Protein AF-A0A3E2NN19-F1 (afdb_monomer_lite)

Foldseek 3Di:
DDWADDPVDQDFIKDKDWDDDDNDIKMKIWTAWGDPDPPDIDILDIDIDPCCVVDDPVVVVVVVVVSVVRRYDD

pLDDT: mean 81.41, std 9.08, range [47.97, 90.56]

Structure (mmCIF, N/CA/C/O backbone):
data_AF-A0A3E2NN19-F1
#
_entry.id   AF-A0A3E2NN19-F1
#
loop_
_atom_site.group_PDB
_atom_site.id
_atom_site.type_symbol
_atom_site.label_atom_id
_atom_site.label_alt_id
_atom_site.label_comp_id
_atom_site.label_asym_id
_atom_site.label_entity_id
_atom_site.label_seq_id
_atom_site.pdbx_PDB_ins_code
_atom_site.Cartn_x
_atom_site.Cartn_y
_atom_site.Cartn_z
_atom_site.occupancy
_atom_site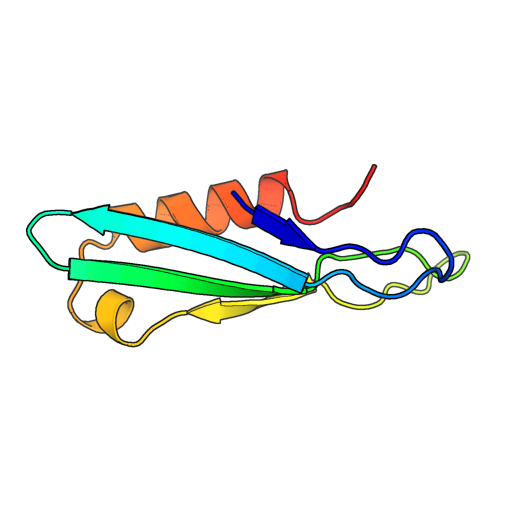.B_iso_or_equiv
_atom_site.auth_seq_id
_atom_site.auth_comp_id
_atom_site.auth_asym_id
_atom_site.auth_atom_id
_atom_site.pdbx_PDB_model_num
ATOM 1 N N . MET A 1 1 ? -10.137 -3.602 -6.888 1.00 64.50 1 MET A N 1
ATOM 2 C CA . MET A 1 1 ? -8.778 -3.053 -7.090 1.00 64.50 1 MET A CA 1
ATOM 3 C C . MET A 1 1 ? -8.821 -2.153 -8.304 1.00 64.50 1 MET A C 1
ATOM 5 O O . MET A 1 1 ? -9.389 -2.580 -9.298 1.00 64.50 1 MET A O 1
ATOM 9 N N . TYR A 1 2 ? -8.274 -0.942 -8.219 1.00 70.50 2 TYR A N 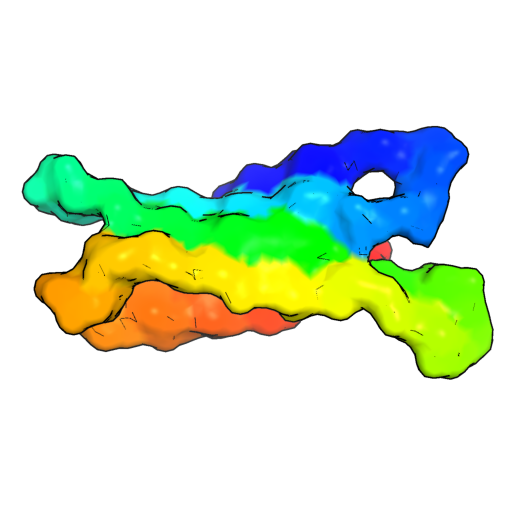1
ATOM 10 C CA . TYR A 1 2 ? -8.266 -0.004 -9.344 1.00 70.50 2 TYR A CA 1
ATOM 11 C C . TYR A 1 2 ? -6.821 0.232 -9.791 1.00 70.50 2 TYR A C 1
ATOM 13 O O . TYR A 1 2 ? -5.963 0.511 -8.949 1.00 70.50 2 TYR A O 1
ATOM 21 N N . LYS A 1 3 ? -6.564 0.098 -11.095 1.00 63.69 3 LYS A N 1
ATOM 22 C CA . LYS A 1 3 ? -5.280 0.404 -11.738 1.00 63.69 3 LYS A CA 1
ATOM 23 C C . LYS A 1 3 ? -5.533 1.462 -12.811 1.00 63.69 3 LYS A C 1
ATOM 25 O O . LYS A 1 3 ? -6.439 1.274 -13.622 1.00 63.69 3 LYS A O 1
ATOM 30 N N . THR A 1 4 ? -4.762 2.541 -12.805 1.00 68.69 4 THR A N 1
ATOM 31 C CA . THR A 1 4 ? -4.824 3.586 -13.834 1.00 68.69 4 THR A CA 1
ATOM 32 C C . THR A 1 4 ? -3.511 3.563 -14.600 1.00 68.69 4 THR A C 1
ATOM 34 O O . THR A 1 4 ? -2.468 3.820 -14.011 1.00 68.69 4 THR A O 1
ATOM 37 N N . ALA A 1 5 ? -3.559 3.225 -15.887 1.00 65.56 5 ALA A N 1
ATOM 38 C CA . ALA A 1 5 ? -2.375 3.062 -16.724 1.00 65.56 5 ALA A CA 1
ATOM 39 C C . ALA A 1 5 ? -2.495 3.894 -18.006 1.00 65.56 5 ALA A C 1
ATOM 41 O O . ALA A 1 5 ? -3.532 3.847 -18.674 1.00 65.56 5 ALA A O 1
ATOM 42 N N . CYS A 1 6 ? -1.427 4.600 -18.378 1.00 63.81 6 CYS A N 1
ATOM 43 C CA . CYS A 1 6 ? -1.272 5.187 -19.707 1.00 63.81 6 CYS A CA 1
ATOM 44 C C . CYS A 1 6 ? -0.652 4.131 -20.630 1.00 63.81 6 CYS A C 1
ATOM 46 O O . CYS A 1 6 ? 0.486 3.737 -20.431 1.00 63.81 6 CYS A O 1
ATOM 48 N N . ARG A 1 7 ? -1.384 3.653 -21.644 1.00 64.94 7 ARG A N 1
ATOM 49 C CA . ARG A 1 7 ? -0.903 2.579 -22.544 1.00 64.94 7 ARG A CA 1
ATOM 50 C C . ARG A 1 7 ? 0.139 3.026 -23.583 1.00 64.94 7 ARG A C 1
ATOM 52 O O . ARG A 1 7 ? 0.605 2.190 -24.345 1.00 64.94 7 ARG A O 1
ATOM 59 N N . GLY A 1 8 ? 0.452 4.320 -23.645 1.00 65.50 8 GLY A N 1
ATOM 60 C CA . GLY A 1 8 ? 1.425 4.885 -24.587 1.00 65.50 8 GLY A CA 1
ATOM 61 C C . GLY A 1 8 ? 2.854 4.985 -24.047 1.00 65.50 8 GLY A C 1
ATOM 62 O O . GLY A 1 8 ? 3.762 5.212 -24.834 1.00 65.50 8 GLY A O 1
ATOM 63 N N . ASP A 1 9 ? 3.053 4.812 -22.738 1.00 62.25 9 ASP A N 1
ATOM 64 C CA . ASP A 1 9 ? 4.355 4.922 -22.078 1.00 62.25 9 ASP A CA 1
ATOM 65 C C . ASP A 1 9 ? 4.554 3.752 -21.104 1.00 62.25 9 ASP A C 1
ATOM 67 O O . ASP A 1 9 ? 3.612 3.309 -20.443 1.00 62.25 9 ASP A O 1
ATOM 71 N N . VAL A 1 10 ? 5.782 3.244 -21.011 1.00 65.75 10 VAL A N 1
ATOM 72 C CA . VAL A 1 10 ? 6.170 2.147 -20.111 1.00 65.75 10 VAL A CA 1
ATOM 73 C C . VAL A 1 10 ? 6.525 2.687 -18.727 1.00 65.75 10 VAL A C 1
ATOM 75 O O . VAL A 1 10 ? 7.561 2.352 -18.167 1.00 65.75 10 VAL A O 1
ATOM 78 N N . SER A 1 11 ? 5.638 3.512 -18.170 1.00 73.06 11 SER A N 1
ATOM 79 C CA . SER A 1 11 ? 5.770 4.090 -16.831 1.00 73.06 11 SER A CA 1
ATOM 80 C C . SER A 1 11 ? 4.984 3.292 -15.780 1.00 73.06 11 SER A C 1
ATOM 82 O O . SER A 1 11 ? 3.941 2.696 -16.094 1.00 73.06 11 SER A O 1
ATOM 84 N N . PRO A 1 12 ? 5.433 3.273 -14.507 1.00 78.38 12 PRO A N 1
ATOM 85 C CA . PRO A 1 12 ? 4.669 2.670 -13.425 1.00 78.38 12 PRO A CA 1
ATOM 86 C C . PRO A 1 12 ? 3.273 3.297 -13.341 1.00 78.38 12 PRO A C 1
ATOM 88 O O . PRO A 1 12 ? 3.104 4.510 -13.282 1.00 78.38 12 PRO A O 1
ATOM 91 N N . SER A 1 13 ? 2.256 2.449 -13.348 1.00 82.31 13 SER A N 1
ATOM 92 C CA . SER A 1 13 ? 0.850 2.819 -13.273 1.00 82.31 13 SER A CA 1
ATOM 93 C C . SER A 1 13 ? 0.396 2.956 -11.826 1.00 82.31 13 SER A C 1
ATOM 95 O O . SER A 1 13 ? 0.699 2.103 -10.982 1.00 82.31 13 SER A O 1
ATOM 97 N N . ASP A 1 14 ? -0.407 3.981 -11.558 1.00 83.81 14 ASP A N 1
ATOM 98 C CA . ASP A 1 14 ? -0.995 4.198 -10.245 1.00 83.81 14 ASP A CA 1
ATOM 99 C C . ASP A 1 14 ? -1.937 3.052 -9.869 1.00 83.81 14 ASP A C 1
ATOM 101 O O . ASP A 1 14 ? -2.825 2.627 -10.621 1.00 83.81 14 ASP A O 1
ATOM 105 N N . MET A 1 15 ? -1.764 2.565 -8.648 1.00 87.00 15 MET A N 1
ATOM 106 C CA . MET A 1 15 ? -2.475 1.432 -8.093 1.00 87.00 15 MET A CA 1
ATOM 107 C C . MET A 1 15 ? -3.055 1.797 -6.733 1.00 87.00 15 MET A C 1
ATOM 109 O O . MET A 1 15 ? -2.370 2.294 -5.837 1.00 87.00 15 MET A O 1
ATOM 113 N N . LYS A 1 16 ? -4.350 1.517 -6.562 1.00 89.25 16 LYS A N 1
ATOM 114 C CA . LYS A 1 16 ? -5.042 1.741 -5.292 1.00 89.25 16 LYS A CA 1
ATOM 115 C C . LYS A 1 16 ? -5.929 0.572 -4.891 1.00 89.25 16 LYS A C 1
ATOM 117 O O . LYS A 1 16 ? -6.709 0.031 -5.685 1.00 89.25 16 LYS A O 1
ATOM 122 N N . ILE A 1 17 ? -5.833 0.214 -3.618 1.00 88.88 17 ILE A N 1
ATOM 123 C CA . ILE A 1 17 ? -6.734 -0.713 -2.939 1.00 88.88 17 ILE A CA 1
ATOM 124 C C . ILE A 1 17 ? -7.558 0.122 -1.974 1.00 88.88 17 ILE A C 1
ATOM 126 O O . ILE A 1 17 ? -7.009 0.836 -1.146 1.00 88.88 17 ILE A O 1
ATOM 130 N N . ILE A 1 18 ? -8.877 0.052 -2.105 1.00 89.81 18 ILE A N 1
ATOM 131 C CA . ILE A 1 18 ? -9.810 0.712 -1.200 1.00 89.81 18 ILE A CA 1
ATOM 132 C C . ILE A 1 18 ? -10.654 -0.391 -0.578 1.00 89.81 18 ILE A C 1
ATOM 134 O O . ILE A 1 18 ? -11.264 -1.177 -1.302 1.00 89.81 18 ILE A O 1
ATOM 138 N N . MET A 1 19 ? -10.659 -0.441 0.746 1.00 87.75 19 MET A N 1
ATOM 139 C CA . MET A 1 19 ? -11.495 -1.315 1.557 1.00 87.75 19 MET A CA 1
ATOM 140 C C . MET A 1 19 ? -12.410 -0.432 2.401 1.00 87.75 19 MET A C 1
ATOM 142 O O . MET A 1 19 ? -12.045 0.691 2.759 1.00 87.75 19 MET A O 1
ATOM 146 N N . TYR A 1 20 ? -13.613 -0.909 2.680 1.00 88.62 20 TYR A N 1
ATOM 147 C CA . TYR A 1 20 ? -14.610 -0.144 3.409 1.00 88.62 20 TYR A CA 1
ATOM 148 C C . TYR A 1 20 ? -15.369 -1.074 4.342 1.00 88.62 20 TYR A C 1
ATOM 150 O O . TYR A 1 20 ? -15.877 -2.101 3.897 1.00 88.62 20 TYR A O 1
ATOM 158 N N . GLU A 1 21 ? -15.433 -0.710 5.617 1.00 84.69 21 GLU A N 1
ATOM 159 C CA . GLU A 1 21 ? -16.182 -1.445 6.632 1.00 84.69 21 GLU A CA 1
ATOM 160 C C . GLU A 1 21 ? -16.717 -0.467 7.680 1.00 84.69 21 GLU A C 1
ATOM 162 O O . GLU A 1 21 ? 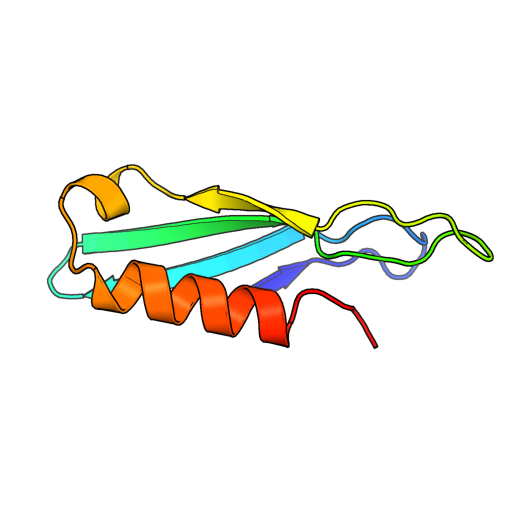-15.984 0.399 8.159 1.00 84.69 21 GLU A O 1
ATOM 167 N N . GLY A 1 22 ? -18.004 -0.585 8.026 1.00 83.94 22 GLY A N 1
ATOM 168 C CA . GLY A 1 22 ? -18.603 0.145 9.150 1.00 83.94 22 GLY A CA 1
ATOM 169 C C . GLY A 1 22 ? -18.428 1.669 9.103 1.00 83.94 22 GLY A C 1
ATOM 170 O O . GLY A 1 22 ? -18.162 2.283 10.132 1.00 83.94 22 GLY A O 1
ATOM 171 N N . GLY A 1 23 ? -18.496 2.290 7.920 1.00 85.81 23 GLY A N 1
ATOM 172 C CA . GLY A 1 23 ? -18.284 3.738 7.779 1.00 85.81 23 GLY A CA 1
ATOM 173 C C . GLY A 1 23 ? -16.823 4.163 7.618 1.00 85.81 23 GLY A C 1
ATOM 174 O O . GLY A 1 23 ? -16.559 5.297 7.221 1.00 85.81 23 GLY A O 1
ATOM 175 N N . LYS A 1 24 ? -15.864 3.268 7.876 1.00 86.69 24 LYS A N 1
ATOM 176 C CA . LYS A 1 24 ? -14.429 3.551 7.788 1.00 86.69 24 LYS A CA 1
ATOM 177 C C . LYS A 1 24 ? -13.866 3.087 6.453 1.00 86.69 24 LYS A C 1
ATOM 179 O O . LYS A 1 24 ? -14.086 1.962 6.008 1.00 86.69 24 LYS A O 1
ATOM 184 N N . LYS A 1 25 ? -13.101 3.971 5.818 1.00 89.88 25 LYS A N 1
ATOM 185 C CA . LYS A 1 25 ? -12.395 3.705 4.565 1.00 89.88 25 LYS A CA 1
ATOM 186 C C . LYS A 1 25 ? -10.919 3.459 4.850 1.00 89.88 25 LYS A C 1
ATOM 188 O O . LYS A 1 25 ? -10.269 4.266 5.503 1.00 89.88 25 LYS A O 1
ATOM 193 N N . TYR A 1 26 ? -10.395 2.381 4.290 1.00 89.25 26 TYR A N 1
ATOM 194 C CA . TYR A 1 26 ? -8.996 1.989 4.368 1.00 89.25 26 TYR A CA 1
ATOM 195 C C . TYR A 1 26 ? -8.423 2.008 2.959 1.00 89.25 26 TYR A C 1
ATOM 197 O O . TYR A 1 26 ? -8.939 1.331 2.068 1.00 89.25 26 TYR A O 1
ATOM 205 N N . ALA A 1 27 ? -7.379 2.796 2.726 1.00 89.56 27 ALA A N 1
ATOM 206 C CA . ALA A 1 27 ? -6.789 2.921 1.402 1.00 89.56 27 ALA A CA 1
ATOM 207 C C . ALA A 1 27 ? -5.299 2.575 1.405 1.00 89.56 27 ALA A C 1
ATOM 209 O O . ALA A 1 27 ? -4.538 2.987 2.274 1.00 89.56 27 ALA A O 1
ATOM 210 N N . VAL A 1 28 ? -4.876 1.824 0.399 1.00 90.19 28 VAL A N 1
ATOM 211 C CA . VAL A 1 28 ? -3.469 1.623 0.058 1.00 90.19 28 VAL A CA 1
ATOM 212 C C . VAL A 1 28 ? -3.263 2.236 -1.313 1.00 90.19 28 VAL A C 1
ATOM 214 O O . VAL A 1 28 ? -4.045 1.959 -2.226 1.00 90.19 28 VAL A O 1
ATOM 217 N N . ARG A 1 29 ? -2.264 3.103 -1.448 1.00 90.56 29 ARG A N 1
ATOM 218 C CA . ARG A 1 29 ? -1.964 3.841 -2.681 1.00 90.56 29 ARG A CA 1
ATOM 219 C C . ARG A 1 29 ? -0.497 3.646 -3.025 1.00 90.56 29 ARG A C 1
ATOM 221 O O . ARG A 1 29 ? 0.332 3.583 -2.129 1.00 90.56 29 ARG A O 1
ATOM 228 N N . GLY A 1 30 ? -0.172 3.549 -4.300 1.00 88.19 30 GLY A N 1
ATOM 229 C CA . GLY A 1 30 ? 1.196 3.325 -4.741 1.00 88.19 30 GLY A CA 1
ATOM 230 C C . GLY A 1 30 ? 1.264 3.105 -6.239 1.00 88.19 30 GLY A C 1
ATOM 231 O O . GLY A 1 30 ? 0.286 3.348 -6.942 1.00 88.19 30 GLY A O 1
ATOM 232 N N . THR A 1 31 ? 2.389 2.592 -6.710 1.00 87.50 31 THR A N 1
ATOM 233 C CA . THR A 1 31 ? 2.605 2.284 -8.126 1.00 87.50 31 THR A CA 1
ATOM 234 C C . THR A 1 31 ? 2.804 0.789 -8.321 1.00 87.50 31 THR A C 1
ATOM 236 O O . THR A 1 31 ? 3.329 0.094 -7.445 1.00 87.50 31 THR A O 1
ATOM 239 N N . ASN A 1 32 ? 2.371 0.262 -9.467 1.00 84.25 32 ASN A N 1
ATOM 240 C CA . ASN A 1 32 ? 2.742 -1.098 -9.847 1.00 84.25 32 ASN A CA 1
ATOM 241 C C . ASN A 1 32 ? 4.258 -1.182 -10.100 1.00 84.25 32 ASN A C 1
ATOM 243 O O . ASN A 1 32 ? 4.941 -0.177 -10.281 1.00 84.25 32 ASN A O 1
ATOM 247 N N . LYS A 1 33 ? 4.790 -2.399 -10.071 1.00 84.44 33 LYS A N 1
ATOM 248 C CA . LYS A 1 33 ? 6.169 -2.680 -10.442 1.00 84.44 33 LYS A CA 1
ATOM 249 C C . LYS A 1 33 ? 6.197 -3.087 -11.906 1.00 84.44 33 LYS A C 1
ATOM 251 O O . LYS A 1 33 ? 5.539 -4.057 -12.293 1.00 84.44 33 LYS A O 1
ATOM 256 N N . ILE A 1 34 ? 6.982 -2.372 -12.693 1.00 81.75 34 ILE A N 1
ATOM 257 C CA . ILE A 1 34 ? 7.200 -2.664 -14.107 1.00 81.75 34 ILE A CA 1
ATOM 258 C C . ILE A 1 34 ? 8.676 -2.941 -14.371 1.00 81.75 34 ILE A C 1
ATOM 260 O O . ILE A 1 34 ? 9.552 -2.531 -13.606 1.00 81.75 34 ILE A O 1
ATOM 264 N N . LYS A 1 35 ? 8.947 -3.678 -15.446 1.00 83.44 35 LYS A N 1
ATOM 265 C CA . LYS A 1 35 ? 10.299 -3.955 -15.925 1.00 83.44 35 LYS A CA 1
ATOM 266 C C . LYS A 1 35 ? 10.591 -3.015 -17.094 1.00 83.44 35 LYS A C 1
ATOM 268 O O . LYS A 1 35 ? 9.969 -3.156 -18.140 1.00 83.44 35 LYS A O 1
ATOM 273 N N . VAL A 1 36 ? 11.524 -2.083 -16.906 1.00 80.56 36 VAL A N 1
ATOM 274 C CA . VAL A 1 36 ? 11.912 -1.076 -17.919 1.00 80.56 36 VAL A CA 1
ATOM 275 C C . VAL A 1 36 ? 13.219 -1.430 -18.645 1.00 80.56 36 VAL A C 1
ATOM 277 O O . VAL A 1 36 ? 13.572 -0.808 -19.637 1.00 80.56 36 VAL A O 1
ATOM 280 N N . GLY A 1 37 ? 13.930 -2.469 -18.193 1.00 79.31 37 GLY A N 1
ATOM 281 C CA . GLY A 1 37 ? 15.140 -2.991 -18.839 1.00 79.31 37 GLY A CA 1
ATOM 282 C C . GLY A 1 37 ? 15.460 -4.415 -18.382 1.00 79.31 37 GLY A C 1
ATOM 283 O O . GLY A 1 37 ? 14.733 -4.980 -17.567 1.00 79.31 37 GLY A O 1
ATOM 284 N N . GLU A 1 38 ? 16.553 -5.024 -18.857 1.00 75.25 38 GLU A N 1
ATOM 285 C CA . GLU A 1 38 ? 16.869 -6.442 -18.579 1.00 75.25 38 GLU A CA 1
ATOM 286 C C . GLU A 1 38 ? 16.873 -6.801 -17.082 1.00 75.25 38 GLU A C 1
ATOM 288 O O . GLU A 1 38 ? 16.383 -7.872 -16.706 1.00 75.25 38 GLU A O 1
ATOM 293 N N . LYS A 1 39 ? 17.357 -5.883 -16.233 1.00 80.50 39 LYS A N 1
ATOM 294 C CA . LYS A 1 39 ? 17.394 -6.006 -14.763 1.00 80.50 39 LYS A CA 1
ATOM 295 C C . LYS A 1 39 ? 16.896 -4.754 -14.026 1.00 80.50 39 LYS A C 1
ATOM 297 O O . LYS A 1 39 ? 17.056 -4.665 -12.811 1.00 80.50 39 LYS A O 1
ATOM 302 N N . ILE A 1 40 ? 16.298 -3.801 -14.742 1.00 79.94 40 ILE A N 1
ATOM 303 C CA . ILE A 1 40 ? 15.832 -2.533 -14.170 1.00 79.94 40 ILE A CA 1
ATOM 304 C C . ILE A 1 40 ? 14.328 -2.629 -13.937 1.00 79.94 40 ILE A C 1
ATOM 306 O O . ILE A 1 40 ? 13.558 -2.922 -14.857 1.00 79.94 40 ILE A O 1
ATOM 310 N N . TYR A 1 41 ? 13.929 -2.399 -12.690 1.00 82.19 41 TYR A N 1
ATOM 311 C CA . TYR A 1 41 ? 12.536 -2.351 -12.280 1.00 82.19 41 TYR A CA 1
ATOM 312 C C . TYR A 1 41 ? 12.229 -0.984 -11.696 1.00 82.19 41 TYR A C 1
ATOM 314 O O . TYR A 1 41 ? 12.989 -0.489 -10.866 1.00 82.19 41 TYR A O 1
ATOM 322 N N . GLU A 1 42 ? 11.080 -0.442 -12.068 1.00 81.44 42 GLU A N 1
ATOM 323 C CA . GLU A 1 42 ? 10.573 0.811 -11.527 1.00 81.44 42 GLU A CA 1
ATOM 324 C C . GLU A 1 42 ? 9.212 0.603 -10.864 1.00 81.44 42 GLU A C 1
ATOM 326 O O . GLU A 1 42 ? 8.431 -0.271 -11.253 1.00 81.44 42 GLU A O 1
ATOM 331 N N . GLY A 1 43 ? 8.949 1.398 -9.827 1.00 83.31 43 GLY A N 1
ATOM 332 C CA . GLY A 1 43 ? 7.717 1.340 -9.046 1.00 83.31 43 GLY A CA 1
ATOM 333 C C . GLY A 1 43 ? 7.628 0.163 -8.065 1.00 83.31 43 GLY A C 1
ATOM 334 O O . GLY A 1 43 ? 8.618 -0.478 -7.706 1.00 83.31 43 GLY A O 1
ATOM 335 N N . GLY A 1 44 ? 6.416 -0.096 -7.575 1.00 82.56 44 GLY A N 1
ATOM 336 C CA . GLY A 1 44 ? 6.123 -1.123 -6.568 1.00 82.56 44 GLY A CA 1
ATOM 337 C C . GLY A 1 44 ? 6.055 -0.607 -5.128 1.00 82.56 44 GLY A C 1
ATOM 338 O O . GLY A 1 44 ? 5.725 -1.375 -4.220 1.00 82.56 44 GLY A O 1
ATOM 339 N N . ALA A 1 45 ? 6.340 0.679 -4.914 1.00 85.44 45 ALA A N 1
ATOM 340 C CA . ALA A 1 45 ? 6.178 1.329 -3.622 1.00 85.44 45 ALA A CA 1
ATOM 341 C C . ALA A 1 45 ? 4.693 1.561 -3.316 1.00 85.44 45 ALA A C 1
A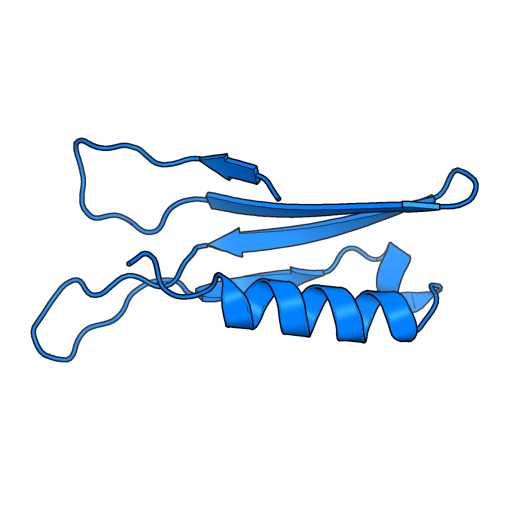TOM 343 O O . ALA A 1 45 ? 3.904 1.865 -4.212 1.00 85.44 45 ALA A O 1
ATOM 344 N N . TYR A 1 46 ? 4.323 1.443 -2.041 1.00 88.31 46 TYR A N 1
ATOM 345 C CA . TYR A 1 46 ? 2.978 1.742 -1.569 1.00 88.31 46 TYR A CA 1
ATOM 346 C C . TYR A 1 46 ? 2.987 2.381 -0.188 1.00 88.31 46 TYR A C 1
ATOM 348 O O . TYR A 1 46 ? 3.868 2.135 0.634 1.00 88.31 46 TYR A O 1
ATOM 356 N N . THR A 1 47 ? 1.956 3.172 0.072 1.00 89.75 47 THR A N 1
ATOM 357 C CA . THR A 1 47 ? 1.660 3.807 1.349 1.00 89.75 47 THR A CA 1
ATOM 358 C C . THR A 1 47 ? 0.272 3.387 1.816 1.00 89.75 47 THR A C 1
ATOM 360 O O . THR A 1 47 ? -0.638 3.132 1.019 1.00 89.75 47 THR A O 1
ATOM 363 N N . THR A 1 48 ? 0.119 3.263 3.132 1.00 87.44 48 THR A N 1
ATOM 364 C CA . THR A 1 48 ? -1.146 2.883 3.775 1.00 87.44 48 THR A CA 1
ATOM 365 C C . THR A 1 48 ? -1.766 4.098 4.449 1.00 87.44 48 THR A C 1
ATOM 367 O O . THR A 1 48 ? -1.047 4.959 4.950 1.00 87.44 48 THR A O 1
ATOM 370 N N . ASP A 1 49 ? -3.094 4.181 4.424 1.00 86.25 49 ASP A N 1
ATOM 371 C CA . ASP A 1 49 ? -3.839 5.248 5.09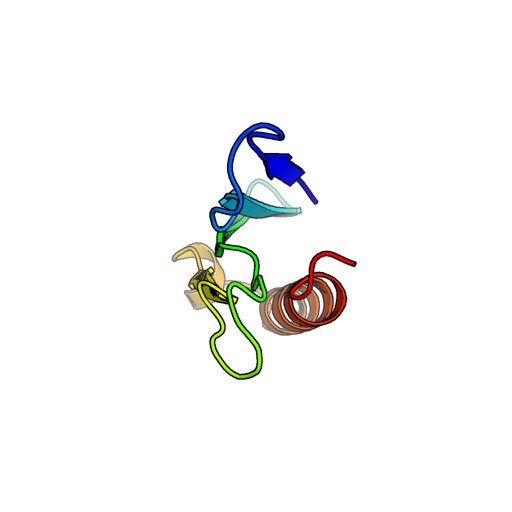1 1.00 86.25 49 ASP A CA 1
ATOM 372 C C . ASP A 1 49 ? -3.728 5.150 6.617 1.00 86.25 49 ASP A C 1
ATOM 374 O O . ASP A 1 49 ? -3.564 4.062 7.175 1.00 86.25 49 ASP A O 1
ATOM 378 N N . GLU A 1 50 ? -3.915 6.270 7.311 1.00 86.31 50 GLU A N 1
ATOM 379 C CA . GLU A 1 50 ? -3.839 6.307 8.776 1.00 86.31 50 GLU A CA 1
ATOM 380 C C . GLU A 1 50 ? -4.901 5.433 9.445 1.00 86.31 50 GLU A C 1
ATOM 382 O O . GLU A 1 50 ? -4.685 4.920 10.542 1.00 86.31 50 GLU A O 1
ATOM 387 N N . ALA A 1 51 ? -6.012 5.185 8.748 1.00 84.19 51 ALA A N 1
ATOM 388 C CA . ALA A 1 51 ? -7.056 4.262 9.174 1.00 84.19 51 ALA A CA 1
ATOM 389 C C . ALA A 1 51 ? -6.514 2.853 9.484 1.00 84.19 51 ALA A C 1
ATOM 391 O O . ALA A 1 51 ? -7.070 2.163 10.333 1.00 84.19 51 ALA A O 1
ATOM 392 N N . PHE A 1 52 ? -5.406 2.425 8.864 1.00 82.81 52 PHE A N 1
ATOM 393 C CA . PHE A 1 52 ? -4.770 1.144 9.184 1.00 82.81 52 PHE A CA 1
ATOM 394 C C . PHE A 1 52 ? -4.081 1.122 10.557 1.00 82.81 52 PHE A C 1
ATOM 396 O O . PHE A 1 52 ? -3.913 0.037 11.106 1.00 82.81 52 PHE A O 1
ATOM 403 N N . LYS A 1 53 ? -3.729 2.279 11.142 1.00 82.38 53 LYS A N 1
ATOM 404 C CA . LYS A 1 53 ? -3.127 2.359 12.489 1.00 82.38 53 LYS A CA 1
ATOM 405 C C . LYS A 1 53 ? -4.121 1.955 13.580 1.00 82.38 53 LYS A C 1
ATOM 407 O O . LYS A 1 53 ? -3.740 1.322 14.555 1.00 82.38 53 LYS A O 1
ATOM 412 N N . THR A 1 54 ? -5.391 2.323 13.411 1.00 82.25 54 THR A N 1
ATOM 413 C CA . THR A 1 54 ? -6.479 2.057 14.373 1.00 82.25 54 THR A CA 1
ATOM 414 C C . THR A 1 54 ? -7.430 0.951 13.906 1.00 82.25 54 THR A C 1
ATOM 416 O O . THR A 1 54 ? -8.450 0.688 14.542 1.00 82.25 54 THR A O 1
ATOM 419 N N . GLY A 1 55 ? -7.124 0.325 12.767 1.00 79.00 55 GLY A N 1
ATOM 420 C CA . GLY A 1 55 ? -7.973 -0.650 12.098 1.00 79.00 55 GLY A CA 1
ATOM 421 C C . GLY A 1 55 ? -7.628 -2.111 12.397 1.00 79.00 55 GLY A C 1
ATOM 422 O O . GLY A 1 55 ? -6.598 -2.413 13.000 1.00 79.00 55 GLY A O 1
ATOM 423 N N . PRO A 1 56 ? -8.460 -3.048 11.913 1.00 84.69 56 PRO A N 1
ATOM 424 C CA . PRO A 1 56 ? -8.180 -4.475 12.003 1.00 84.69 56 PRO A CA 1
ATOM 425 C C . PRO A 1 56 ? -6.898 -4.867 11.251 1.00 84.69 56 PRO A C 1
ATOM 427 O O . PRO A 1 56 ? -6.761 -4.628 10.048 1.00 84.69 56 PRO A O 1
ATOM 430 N N . LEU A 1 57 ? -5.994 -5.584 11.927 1.00 85.81 57 LEU A N 1
ATOM 431 C CA . LEU A 1 57 ? -4.765 -6.138 11.329 1.00 85.81 57 LEU A CA 1
ATOM 432 C C . LEU A 1 57 ? -5.037 -7.048 10.120 1.00 85.81 57 LEU A C 1
ATOM 434 O O . LEU A 1 57 ? -4.196 -7.170 9.227 1.00 85.81 57 LEU A O 1
ATOM 438 N N . VAL A 1 58 ? -6.214 -7.680 10.075 1.00 88.38 58 VAL A N 1
ATOM 439 C CA . VAL A 1 58 ? -6.647 -8.532 8.958 1.00 88.38 58 VAL A CA 1
ATOM 440 C C . VAL A 1 58 ? -6.694 -7.740 7.651 1.00 88.38 58 VAL A C 1
ATOM 442 O O . VAL A 1 58 ? -6.257 -8.253 6.623 1.00 88.38 58 VAL A O 1
ATOM 445 N N . PHE A 1 59 ? -7.116 -6.473 7.680 1.00 87.25 59 PHE A N 1
ATOM 446 C CA . PHE A 1 59 ? -7.125 -5.634 6.484 1.00 87.25 59 PHE A CA 1
ATOM 447 C C . PHE A 1 59 ? -5.727 -5.291 6.004 1.00 87.25 59 PHE A C 1
ATOM 449 O O . PHE A 1 59 ? -5.479 -5.360 4.804 1.00 87.25 59 PHE A O 1
ATOM 456 N N . ALA A 1 60 ? -4.795 -4.985 6.909 1.00 85.50 60 ALA A N 1
ATOM 457 C CA . ALA A 1 60 ? -3.408 -4.726 6.526 1.00 85.50 60 ALA A CA 1
ATOM 458 C C . ALA A 1 60 ? -2.782 -5.962 5.859 1.00 85.50 60 ALA A C 1
ATOM 460 O O . ALA A 1 60 ? -2.181 -5.862 4.787 1.00 85.50 60 ALA A O 1
ATOM 461 N N . LYS A 1 61 ? -2.992 -7.150 6.447 1.00 89.50 61 LYS A N 1
ATOM 462 C CA . LYS A 1 61 ? -2.527 -8.425 5.879 1.00 89.50 61 LYS A CA 1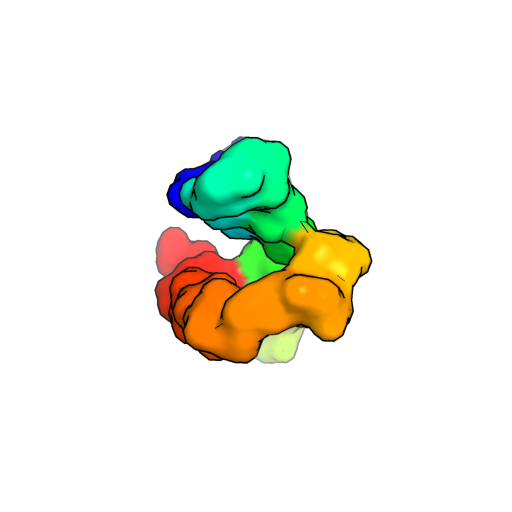
ATOM 463 C C . LYS A 1 61 ? -3.160 -8.703 4.518 1.00 89.50 61 LYS A C 1
ATOM 465 O O . LYS A 1 61 ? -2.455 -9.040 3.570 1.00 89.50 61 LYS A O 1
ATOM 470 N N . TYR A 1 62 ? -4.475 -8.542 4.405 1.00 90.38 62 TYR A N 1
ATOM 471 C CA . TYR A 1 62 ? -5.191 -8.793 3.159 1.00 90.38 62 TYR A CA 1
ATOM 472 C C . TYR A 1 62 ? -4.776 -7.816 2.054 1.00 90.38 62 TYR A C 1
ATOM 474 O O . TYR A 1 62 ? -4.515 -8.242 0.928 1.00 90.38 62 TYR A O 1
ATOM 482 N N . ALA A 1 63 ? -4.627 -6.530 2.379 1.00 88.12 63 ALA A N 1
ATOM 483 C CA . ALA A 1 63 ? -4.158 -5.515 1.445 1.00 88.12 63 ALA A CA 1
ATOM 484 C C . ALA A 1 63 ? -2.729 -5.803 0.964 1.00 88.12 63 ALA A C 1
ATOM 486 O O . ALA A 1 63 ? -2.477 -5.725 -0.236 1.00 88.12 63 ALA A O 1
ATOM 487 N N . ALA A 1 64 ? -1.820 -6.218 1.853 1.00 87.56 64 ALA A N 1
ATOM 488 C CA . ALA A 1 64 ? -0.460 -6.609 1.478 1.00 87.56 64 ALA A CA 1
ATOM 489 C C . ALA A 1 64 ? -0.441 -7.833 0.543 1.00 87.56 64 ALA A C 1
ATOM 491 O O . ALA A 1 64 ? 0.301 -7.852 -0.441 1.00 87.56 64 ALA A O 1
ATOM 492 N N . THR A 1 65 ? -1.282 -8.838 0.807 1.00 89.62 65 THR A N 1
ATOM 493 C CA . THR A 1 65 ? -1.424 -10.023 -0.057 1.00 89.62 65 THR A CA 1
ATOM 494 C C . THR A 1 65 ? -1.965 -9.651 -1.435 1.00 89.62 65 THR A C 1
ATOM 496 O O . THR A 1 65 ? -1.405 -10.057 -2.455 1.00 89.62 65 THR A O 1
ATOM 499 N N . LEU A 1 66 ? -3.023 -8.837 -1.483 1.00 88.19 66 LEU A N 1
ATOM 500 C CA . LEU A 1 66 ? -3.590 -8.324 -2.731 1.00 88.19 66 LEU A CA 1
ATOM 501 C C . LEU A 1 66 ? -2.579 -7.496 -3.521 1.00 88.19 66 LEU A C 1
ATOM 503 O O . LEU A 1 66 ? -2.504 -7.648 -4.741 1.00 88.19 66 LEU A O 1
ATOM 507 N N . TRP A 1 67 ? -1.807 -6.653 -2.832 1.00 88.00 67 TRP A N 1
ATOM 508 C CA . TRP A 1 67 ? -0.768 -5.829 -3.434 1.00 88.00 67 TRP A CA 1
ATOM 509 C C . TRP A 1 67 ? 0.305 -6.701 -4.078 1.00 88.00 67 TRP A C 1
ATOM 511 O O . TRP A 1 67 ? 0.533 -6.587 -5.275 1.00 88.00 67 TRP A O 1
ATOM 521 N N . LYS A 1 68 ? 0.883 -7.655 -3.333 1.00 85.88 68 LYS A N 1
ATOM 522 C CA . LYS A 1 68 ? 1.886 -8.599 -3.856 1.00 85.88 68 LYS A CA 1
ATOM 523 C C . LYS A 1 68 ? 1.374 -9.392 -5.056 1.00 85.88 68 LYS A C 1
ATOM 525 O O . LYS A 1 68 ? 2.084 -9.504 -6.049 1.00 85.88 68 LYS A O 1
ATOM 530 N N . LYS A 1 69 ? 0.131 -9.885 -4.998 1.00 85.94 69 LYS A N 1
ATOM 531 C CA . LYS A 1 69 ? -0.502 -10.626 -6.104 1.00 85.94 69 LYS A CA 1
ATOM 532 C C . LYS A 1 69 ? -0.627 -9.794 -7.385 1.00 85.94 69 LYS A C 1
ATOM 534 O O . LYS A 1 69 ? -0.670 -10.354 -8.472 1.00 85.94 69 LYS A O 1
ATOM 539 N N . ASN A 1 70 ? -0.707 -8.472 -7.262 1.00 81.38 70 ASN A N 1
ATOM 540 C CA . ASN A 1 70 ? -0.952 -7.558 -8.375 1.00 81.38 70 ASN A CA 1
ATOM 541 C C . ASN A 1 70 ? 0.222 -6.618 -8.668 1.00 81.38 70 ASN A C 1
ATOM 543 O O . ASN A 1 70 ? 0.063 -5.724 -9.503 1.00 81.38 70 ASN A O 1
ATOM 547 N N . LEU A 1 71 ? 1.349 -6.815 -7.977 1.00 77.81 71 LEU A N 1
ATOM 548 C CA . LEU A 1 71 ? 2.510 -5.935 -7.995 1.00 77.81 71 LEU A CA 1
ATOM 549 C C . LEU A 1 71 ? 3.128 -5.887 -9.387 1.00 77.81 71 LEU A C 1
ATOM 551 O O . LEU A 1 71 ? 3.436 -4.809 -9.875 1.00 77.81 71 LEU A O 1
ATOM 555 N N . LEU A 1 72 ? 3.275 -7.045 -10.025 1.00 69.19 72 LEU A N 1
ATOM 556 C CA . LEU A 1 72 ? 3.755 -7.145 -11.394 1.00 69.19 72 LEU A CA 1
ATOM 557 C C . LEU A 1 72 ? 2.571 -6.981 -12.347 1.00 69.19 72 LEU A C 1
ATOM 559 O O . LEU A 1 72 ? 1.568 -7.693 -12.245 1.00 69.19 72 LEU A O 1
ATOM 563 N N . SER A 1 73 ? 2.685 -6.021 -13.260 1.00 59.66 73 SER A N 1
ATOM 564 C CA . SER A 1 73 ? 1.881 -6.049 -14.477 1.00 59.66 73 SER A CA 1
ATOM 565 C C . SER A 1 73 ? 2.437 -7.170 -15.352 1.00 59.66 73 SER A C 1
ATOM 567 O O . SER A 1 73 ? 3.571 -7.051 -15.808 1.00 59.66 73 SER A O 1
ATOM 569 N N . ASN A 1 74 ? 1.683 -8.261 -15.511 1.00 47.97 74 ASN A N 1
ATOM 570 C CA . ASN A 1 74 ? 1.903 -9.200 -16.616 1.00 47.97 74 ASN A CA 1
ATOM 571 C C . ASN A 1 74 ? 1.442 -8.569 -17.929 1.00 47.97 74 ASN A C 1
ATOM 573 O O . ASN A 1 74 ? 0.510 -7.730 -17.865 1.00 47.97 74 ASN A O 1
#

Sequence (74 aa):
MYKTACRGDVSPSDMKIIMYEGGKKYAVRGTNKIKVGEKIYEGGAYTTDEAFKTGPLVFAKYAATLWKKNLLSN

InterPro domains:
  IPR058148 M949_RS01915-like domain [NF046077] (1-70)

Radius of gyration: 13.56 Å; chains: 1; bounding box: 36×17×39 Å

Organism: NCBI:txid2482727

Secondary structure (DSSP, 8-state):
-EEE--TTS-PPPEEEEEEEETTEEEEEEEE-EEE-SSS-EEE--EEE-GGGTSS-HHHHHHHHHHHHHHSB--

=== Feature glossary ===
Annotated list of the representations used here:

Nearest PDB structures. The Foldseek neighbor list gives the closest experimentally determined structures in the PDB, ranked by structural alignment. TM-score near 1 means near-identical fold; near 0.3 means only rough topology match. This is how one finds what a novel AlphaFold prediction most resembles in the solved-structure universe.

Foldseek 3Di. Foldseek's 3Di representation compresses backbone geometry into a per-residue letter drawn from a learned twenty-state alphabet. It captures the tertiary interaction pattern around each residue — which residues are packed against it in space, regardless of where they are in sequence.

Radius of gyration, Cα contacts, bounding box. Radius of gyration (Rg) is the root-mean-square distance of Cα atoms from their centroid — a single number for overall size and compactness. A globular domain of N residues has Rg ≈ 2.2·N^0.38 Å; an extended or disordered chain has a much larger Rg. The Cα contact count is the number of residue pairs whose Cα atoms are within 8 Å and are more than four positions apart in sequence — a standard proxy for tertiary packing density. The bounding box is the smallest axis-aligned box enclosing all Cα atoms.

InterPro / GO / CATH / organism. The annotation block draws on four external resources. InterPro: which protein families and domains the sequence belongs to. GO: standardized terms for what the protein does, what process it participates in, and where in the cell it acts. CATH: which structural fold it has in the CATH hierarchy. Organism: the species of origin.

mmCIF coordinates. The mmCIF block holds the 3D Cartesian coordinates of each backbone atom (N, Cα, C, O) in ångströms. mmCIF is the PDB's canonical archive format — a tagged-loop text representation of the atomic model.

pLDDT. pLDDT is the predicted lDDT-Cα score: AlphaFold's confidence that the local environment of each residue (all inter-atomic distances within 15 Å) is correctly placed. It is a per-residue number between 0 and 100, with higher meaning more reliable.

Backbone torsions (φ/ψ). φ (phi) and ψ (psi) are the two rotatable backbone dihedrals per residue: φ is the C(i-1)–N–Cα–C torsion, ψ is the N–Cα–C–N(i+1) torsion, both in degrees on (−180°, 180°]. α-helical residues cluster near (−60°, −45°); β-strand residues near (−120°, +130°). A Ramachandran plot is simply a scatter of (φ, ψ) for every residue.

B-factor. For experimental (PDB) structures, the B-factor (temperature factor) quantifies the positional spread of each atom in the crystal — a combination of thermal vibration and static disorder — in units of Å². High B-factors mark flexible loops or poorly resolved regions; low B-factors mark the rigid, well-ordered core.

Secondary structure (3-state, P-SEA). SS3 is a coarse helix/strand/coil call (letters a/b/c) made by the P-SEA algorithm from inter-Cα distances and dihedrals. It is less detailed than DSSP but needs only Cα positions.

Predicted aligned error. Predicted aligned error is AlphaFold's pairwise confidence. Unlike pLDDT (per-residue), PAE is per-residue-pair and captures whether two parts of the structure are correctly placed relative to each other. Units are ångströms of expected positional error.

Solvent-accessible surface area. Solvent-accessible surface area (SASA) is the area in Å² traced out by the centre of a 1.4 Å probe sphere (a water molecule) rolled over the protein's van der Waals surface (Shrake–Rupley / Lee–Richards construction). Buried residues have near-zero SASA; fully exposed residues can exceed 200 Å². The total SASA scales roughly with the number of surface residues.

Secondary structure (8-state, DSSP). The SS8 string is DSSP's per-residue secondary-structure call. α-helix (H) means an i→i+4 H-bond ladder; β-strand (E) means the residue participates in a β-sheet; 3₁₀ (G) and π (I) are tighter and wider helices; T/S are turns/bends; '-' is loop.

Rendered structure images. Structure images are PyMOL renders from six orthogonal camera directions. Cartoon representation draws helices as coils and strands as arrows; sticks shows the backbone as bonds; surface shows the solvent-excluded envelope. Rainbow coloring maps sequence position to hue (blue→red, N→C); chain coloring assigns a distinct color per polypeptide.

Sequence. The amino-acid sequence is the protein's primary structure: the linear order of residues from the N-terminus to the C-terminus, written in one-letter code. Everything else here — the 3D coordinates, the secondary structure, the domain annotations — is ultimately a consequence of this string.

Contact-map, Ramachandran, and PAE plots. Three diagnostic plots accompany the record. The Cα contact map visualizes the tertiary structure as a 2D adjacency matrix (8 Å cutoff, sequence-local contacts suppressed). The Ramachandran plot shows the distribution of backbone (φ, ψ) torsions, with points in the α and β basins reflecting secondary structure content. The PAE plot shows AlphaFold's inter-residue confidence as a color matrix.